Protein AF-A0A3D8GST0-F1 (afdb_monomer_lite)

Radius of gyration: 17.74 Å; chains: 1; bounding box: 41×22×49 Å

Foldseek 3Di:
DVVVVVVLVVLLVVLLVVLLVVLLVVLVPDPCVVVDDPPPVVVVVVVSNVSSNVRSVVSSVVVSVVVVVVVCVVVVVD

InterPro domains:
  IPR009526 Protein of unknown function DUF1146 [PF06612] (17-64)
  IPR009526 Protein of unknown function DUF1146 [TIGR02327] (10-74)

pLDDT: mean 80.47, std 10.79, range [49.53, 90.81]

Sequence (78 aa):
MITDFGVGALVGILVHLVCITMAWWAIQALNFEKLLKANRVLQARVLYILLAIAIGTAVSNFFLDYLLLSRQLPAIFD

Secondary structure (DSSP, 8-state):
-HHHHHHHHHHHHHHHHHHHHHHHHHHHTS-GGGTS-TT-HHHHHHHHHHHHHHHHHHHHHHHHHHHHHHHHGGGG--

Structure (mmCIF, N/CA/C/O backbone):
data_AF-A0A3D8GST0-F1
#
_entry.id   AF-A0A3D8GST0-F1
#
loop_
_atom_site.group_PDB
_atom_site.id
_atom_site.type_symbol
_atom_site.label_atom_id
_atom_site.label_alt_id
_atom_site.label_comp_id
_atom_site.label_asym_id
_atom_site.label_entity_id
_atom_site.label_seq_id
_atom_site.pdbx_PDB_ins_code
_atom_site.Cartn_x
_atom_site.Cartn_y
_atom_site.Cartn_z
_atom_site.occupancy
_atom_site.B_iso_or_equiv
_atom_site.auth_seq_id
_atom_site.auth_comp_id
_atom_site.auth_asym_id
_atom_site.auth_atom_id
_atom_site.pdbx_PDB_model_num
ATOM 1 N N . MET A 1 1 ? 8.786 10.279 -25.380 1.00 49.53 1 MET A N 1
ATOM 2 C CA . MET A 1 1 ? 9.159 10.826 -24.054 1.00 49.53 1 MET A CA 1
ATOM 3 C C . MET A 1 1 ? 7.932 11.091 -23.177 1.00 49.53 1 MET A C 1
ATOM 5 O O . MET A 1 1 ? 7.892 10.527 -22.102 1.00 49.53 1 MET A O 1
ATOM 9 N N . ILE A 1 2 ? 6.893 11.823 -23.611 1.00 52.00 2 ILE A N 1
ATOM 10 C CA . ILE A 1 2 ? 5.673 12.060 -22.791 1.00 52.00 2 ILE A CA 1
ATOM 11 C C . ILE A 1 2 ? 4.856 10.774 -22.528 1.00 52.00 2 ILE A C 1
ATOM 13 O O . ILE A 1 2 ? 4.304 10.599 -21.445 1.00 52.00 2 ILE A O 1
ATOM 17 N N . THR A 1 3 ? 4.824 9.840 -23.483 1.00 56.16 3 THR A N 1
ATOM 18 C CA . THR A 1 3 ? 4.055 8.587 -23.376 1.00 56.16 3 THR A CA 1
ATOM 19 C C . THR A 1 3 ? 4.556 7.664 -22.258 1.00 56.16 3 THR A C 1
ATOM 21 O O . THR A 1 3 ? 3.749 7.011 -21.607 1.00 56.16 3 THR A O 1
ATOM 24 N N . ASP A 1 4 ? 5.864 7.650 -21.984 1.00 62.41 4 ASP A N 1
ATOM 25 C CA 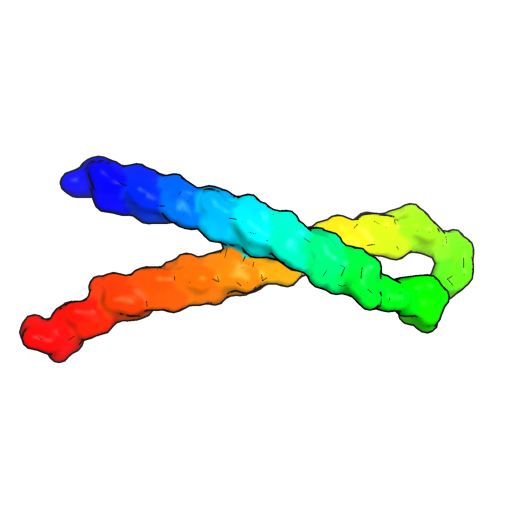. ASP A 1 4 ? 6.472 6.759 -20.982 1.00 62.41 4 ASP A CA 1
ATOM 26 C C . ASP A 1 4 ? 6.184 7.230 -19.546 1.00 62.41 4 ASP A C 1
ATOM 28 O O . ASP A 1 4 ? 5.785 6.448 -18.681 1.00 62.41 4 ASP A O 1
ATOM 32 N N . PHE A 1 5 ? 6.267 8.547 -19.317 1.00 66.88 5 PHE A N 1
ATOM 33 C CA . PHE A 1 5 ? 5.911 9.166 -18.038 1.00 66.88 5 PHE A CA 1
ATOM 34 C C . PHE A 1 5 ? 4.403 9.108 -17.763 1.00 66.88 5 PHE A C 1
ATOM 36 O O . PHE A 1 5 ? 4.000 8.839 -16.632 1.00 66.88 5 PHE A O 1
ATOM 43 N N . GLY A 1 6 ? 3.567 9.307 -18.790 1.00 76.81 6 GLY A N 1
ATOM 44 C CA . GLY A 1 6 ? 2.110 9.223 -18.656 1.00 76.81 6 GLY A CA 1
ATOM 45 C C . GLY A 1 6 ? 1.635 7.816 -18.288 1.00 76.81 6 GLY A C 1
ATOM 46 O O . GLY A 1 6 ? 0.835 7.654 -17.367 1.00 76.81 6 GLY A O 1
ATOM 47 N N . VAL A 1 7 ? 2.176 6.790 -18.952 1.00 80.25 7 VAL A N 1
ATOM 48 C CA . VAL A 1 7 ? 1.863 5.388 -18.636 1.00 80.25 7 VAL A CA 1
ATOM 49 C C . VAL A 1 7 ? 2.406 5.002 -17.257 1.00 80.25 7 VAL A C 1
ATOM 51 O O . VAL A 1 7 ? 1.695 4.351 -16.497 1.00 80.25 7 VAL A O 1
ATOM 54 N N . GLY A 1 8 ? 3.612 5.447 -16.884 1.00 80.75 8 GLY A N 1
ATOM 55 C CA . GLY A 1 8 ? 4.166 5.223 -15.543 1.00 80.75 8 GLY A CA 1
ATOM 56 C C . GLY A 1 8 ? 3.296 5.808 -14.423 1.00 80.75 8 GLY A C 1
ATOM 57 O O . GLY A 1 8 ? 3.004 5.117 -13.448 1.00 80.75 8 GLY A O 1
ATOM 58 N N . ALA A 1 9 ? 2.816 7.043 -14.588 1.00 84.38 9 ALA A N 1
ATOM 59 C CA . ALA A 1 9 ? 1.922 7.686 -13.626 1.00 84.38 9 ALA A CA 1
ATOM 60 C C . ALA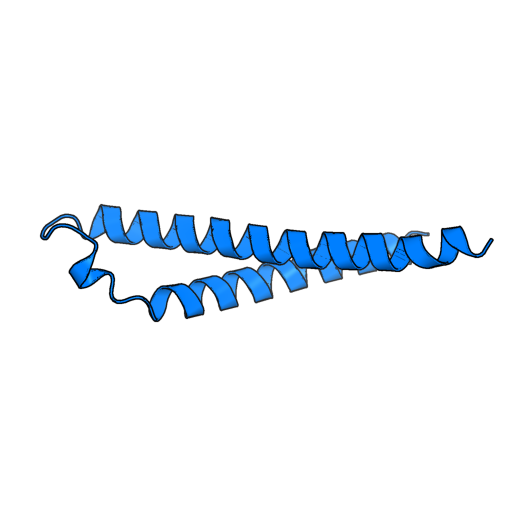 A 1 9 ? 0.555 6.985 -13.538 1.00 84.38 9 ALA A C 1
ATOM 62 O O . ALA A 1 9 ? 0.042 6.771 -12.439 1.00 84.38 9 ALA A O 1
ATOM 63 N N . LEU A 1 10 ? -0.016 6.573 -14.677 1.00 87.19 10 LEU A N 1
ATOM 64 C CA . LEU A 1 10 ? -1.286 5.843 -14.718 1.00 87.19 10 LEU A CA 1
ATOM 65 C C . LEU A 1 10 ? -1.183 4.490 -13.996 1.00 87.19 10 LEU A C 1
ATOM 67 O O . LEU A 1 10 ? -2.047 4.154 -13.187 1.00 87.19 10 LEU A O 1
ATOM 71 N N . VAL A 1 11 ? -0.107 3.737 -14.249 1.00 86.50 11 VAL A N 1
ATOM 72 C CA . VAL A 1 11 ? 0.175 2.471 -13.556 1.00 86.50 11 VAL A CA 1
ATOM 73 C C . VAL A 1 11 ? 0.354 2.710 -12.057 1.00 86.50 11 VAL A C 1
ATOM 75 O O . VAL A 1 11 ? -0.225 1.978 -11.260 1.00 86.50 11 VAL A O 1
ATOM 78 N N . GLY A 1 12 ? 1.068 3.772 -11.668 1.00 86.69 12 GLY A N 1
ATOM 79 C CA . GLY A 1 12 ? 1.214 4.201 -10.274 1.00 86.69 12 GLY A CA 1
ATOM 80 C C . GLY A 1 12 ? -0.118 4.366 -9.547 1.00 86.69 12 GLY A C 1
ATOM 81 O O . GLY A 1 12 ? -0.341 3.754 -8.500 1.00 86.69 12 GLY A O 1
ATOM 82 N N . ILE A 1 13 ? -1.026 5.146 -10.140 1.00 88.25 13 ILE A N 1
ATOM 83 C CA . ILE A 1 13 ? -2.359 5.418 -9.585 1.00 88.25 13 ILE A CA 1
ATOM 84 C C . ILE A 1 13 ? -3.185 4.1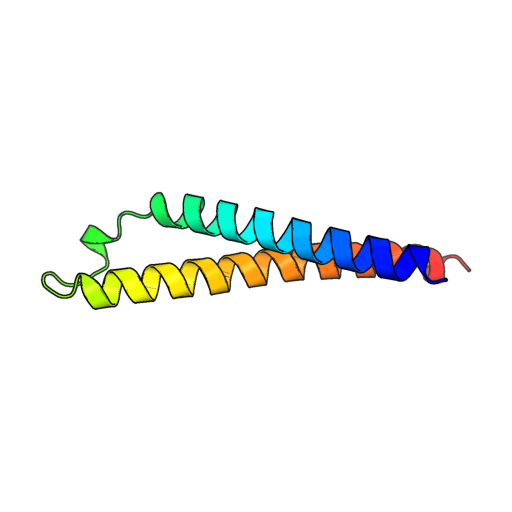30 -9.483 1.00 88.25 13 ILE A C 1
ATOM 86 O O . ILE A 1 13 ? -3.815 3.883 -8.453 1.00 88.25 13 ILE A O 1
ATOM 90 N N . LEU A 1 14 ? -3.174 3.292 -10.524 1.00 90.31 14 LEU A N 1
ATOM 91 C CA . LEU A 1 14 ? -3.925 2.035 -10.527 1.00 90.31 14 LEU A CA 1
ATOM 92 C C . LEU A 1 14 ? -3.414 1.059 -9.462 1.00 90.31 14 LEU A C 1
ATOM 94 O O . LEU A 1 14 ? -4.219 0.495 -8.723 1.00 90.31 14 LEU A O 1
ATOM 98 N N . VAL A 1 15 ? -2.094 0.902 -9.333 1.00 90.12 15 VAL A N 1
ATOM 99 C CA . VAL A 1 15 ? -1.479 0.054 -8.299 1.00 90.12 15 VAL A CA 1
ATOM 100 C C . VAL A 1 15 ? -1.846 0.556 -6.903 1.00 90.12 15 VAL A C 1
ATOM 102 O O . VAL A 1 15 ? -2.224 -0.255 -6.057 1.00 90.12 15 VAL A O 1
ATOM 105 N N . HIS A 1 16 ? -1.818 1.875 -6.680 1.00 86.88 16 HIS A N 1
ATOM 106 C CA . HIS A 1 16 ? -2.245 2.480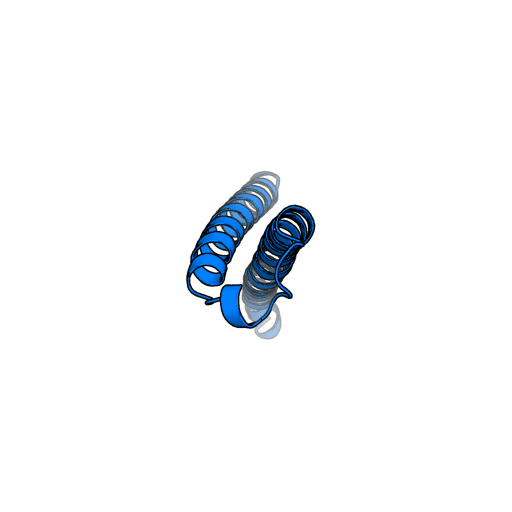 -5.416 1.00 86.88 16 HIS A CA 1
ATOM 107 C C . HIS A 1 16 ? -3.701 2.148 -5.074 1.00 86.88 16 HIS A C 1
ATOM 109 O O . HIS A 1 16 ? -3.988 1.671 -3.976 1.00 86.88 16 HIS A O 1
ATOM 115 N N . LEU A 1 17 ? -4.628 2.337 -6.015 1.00 89.88 17 LEU A N 1
ATOM 116 C CA . LEU A 1 17 ? -6.047 2.048 -5.788 1.00 89.88 17 LEU A CA 1
ATOM 117 C C . LEU A 1 17 ? -6.305 0.558 -5.508 1.00 89.88 17 LEU A C 1
ATOM 119 O O . LEU A 1 17 ? -7.053 0.220 -4.586 1.00 89.88 17 LEU A O 1
ATOM 123 N N . VAL A 1 18 ? -5.663 -0.342 -6.257 1.00 90.81 18 VAL A N 1
ATOM 124 C CA . VAL A 1 18 ? -5.806 -1.793 -6.057 1.00 90.81 18 VAL A CA 1
ATOM 125 C C . VAL A 1 18 ? -5.226 -2.224 -4.708 1.00 90.81 18 VAL A C 1
ATOM 127 O O . VAL A 1 18 ? -5.867 -2.971 -3.973 1.00 90.81 18 VAL A O 1
ATOM 130 N N . CYS A 1 19 ? -4.056 -1.719 -4.319 1.00 90.00 19 CYS A N 1
ATOM 131 C CA . CYS A 1 19 ? -3.461 -2.073 -3.032 1.00 90.00 19 CYS A CA 1
ATOM 132 C C . CYS A 1 19 ? -4.249 -1.511 -1.847 1.00 90.00 19 CYS A C 1
ATOM 134 O O . CYS A 1 19 ? -4.405 -2.209 -0.850 1.00 90.00 19 CYS A O 1
ATOM 136 N N . ILE A 1 20 ? -4.781 -0.286 -1.936 1.00 87.50 20 ILE A N 1
ATOM 137 C CA . ILE A 1 20 ? -5.610 0.293 -0.868 1.00 87.50 20 ILE A CA 1
ATOM 138 C C . ILE A 1 20 ? -6.897 -0.519 -0.687 1.00 87.50 20 ILE A C 1
ATOM 140 O O . ILE A 1 20 ? -7.264 -0.836 0.444 1.00 87.50 20 ILE A O 1
ATOM 144 N N . THR A 1 21 ? -7.570 -0.899 -1.778 1.00 88.38 21 THR A N 1
ATOM 145 C CA . THR A 1 21 ? -8.788 -1.728 -1.701 1.00 88.38 21 THR A CA 1
ATOM 146 C C . THR A 1 21 ? -8.493 -3.127 -1.157 1.00 88.38 21 THR A C 1
ATOM 148 O O . THR A 1 21 ? -9.240 -3.627 -0.315 1.00 88.38 21 THR A O 1
ATOM 151 N N . MET A 1 22 ? -7.366 -3.726 -1.547 1.00 88.88 22 MET A N 1
ATOM 152 C CA . MET A 1 22 ? -6.915 -5.018 -1.029 1.00 88.88 22 MET A CA 1
ATOM 153 C C . MET A 1 22 ? -6.526 -4.948 0.455 1.00 88.88 22 MET A C 1
ATOM 155 O O . MET A 1 22 ? -6.923 -5.816 1.228 1.00 88.88 22 MET A O 1
ATOM 159 N N . ALA A 1 23 ? -5.821 -3.896 0.883 1.00 89.44 23 ALA A N 1
ATOM 160 C CA . ALA A 1 23 ? -5.482 -3.661 2.286 1.00 89.44 23 ALA A CA 1
ATOM 161 C C . ALA A 1 23 ? -6.742 -3.432 3.130 1.00 89.44 23 ALA A C 1
ATOM 163 O O . ALA A 1 23 ? -6.880 -4.002 4.212 1.00 89.44 23 ALA A O 1
ATOM 164 N N . TRP A 1 24 ? -7.699 -2.659 2.610 1.00 84.56 24 TRP A N 1
ATOM 165 C CA . TRP A 1 24 ? -8.993 -2.465 3.255 1.00 84.56 24 TRP A CA 1
ATOM 166 C C . TRP A 1 24 ? -9.755 -3.781 3.419 1.00 84.56 24 TRP A C 1
ATOM 168 O O . TRP A 1 24 ? -10.375 -3.993 4.457 1.00 84.56 24 TRP A O 1
ATOM 178 N N . TRP A 1 25 ? -9.716 -4.668 2.426 1.00 85.88 25 TRP A N 1
ATOM 179 C CA . TRP A 1 25 ? -10.336 -5.989 2.519 1.00 85.88 25 TRP A CA 1
ATOM 180 C C . TRP A 1 25 ? -9.595 -6.914 3.499 1.00 85.88 25 TRP A C 1
ATOM 182 O O . TRP A 1 25 ? -10.227 -7.586 4.310 1.00 85.88 25 TRP A O 1
ATOM 192 N N . ALA A 1 26 ? -8.260 -6.889 3.503 1.00 85.19 26 ALA A N 1
ATOM 193 C CA . ALA A 1 26 ? -7.433 -7.722 4.375 1.00 85.19 26 ALA A CA 1
ATOM 194 C C . ALA A 1 26 ? -7.602 -7.387 5.866 1.00 85.19 26 ALA A C 1
ATOM 196 O O . ALA A 1 26 ? -7.711 -8.285 6.699 1.00 85.19 26 ALA A O 1
ATOM 197 N N . ILE A 1 27 ? -7.668 -6.101 6.220 1.00 84.50 27 ILE A N 1
ATOM 198 C CA . ILE A 1 27 ? -7.837 -5.677 7.622 1.00 84.50 27 ILE A CA 1
ATOM 199 C C . ILE A 1 27 ? -9.222 -6.070 8.150 1.00 84.50 27 ILE A C 1
ATOM 201 O O . ILE A 1 27 ? -9.379 -6.333 9.339 1.00 84.50 27 ILE A O 1
ATOM 205 N N . GLN A 1 28 ? -10.213 -6.186 7.268 1.00 79.00 28 GLN A N 1
ATOM 206 C CA . GLN A 1 28 ? -11.563 -6.631 7.609 1.00 79.00 28 GLN A CA 1
ATOM 207 C C . GLN A 1 28 ? -11.596 -8.081 8.127 1.00 79.00 28 GLN A C 1
ATOM 209 O O . GLN A 1 28 ? -12.492 -8.430 8.890 1.00 79.00 28 GLN A O 1
ATOM 214 N N . ALA A 1 29 ? -10.611 -8.911 7.761 1.00 78.81 29 ALA A N 1
ATOM 215 C CA . ALA A 1 29 ? -10.491 -10.292 8.231 1.00 78.81 29 ALA A CA 1
ATOM 216 C C . ALA A 1 29 ? -9.909 -10.415 9.655 1.00 78.81 29 ALA A C 1
ATOM 218 O O . ALA A 1 29 ? -9.957 -11.488 10.261 1.00 78.81 29 ALA A O 1
ATOM 219 N N . LEU A 1 30 ? -9.343 -9.340 10.209 1.00 75.06 30 LEU A N 1
ATOM 220 C CA . LEU A 1 30 ? -8.778 -9.341 11.555 1.00 75.06 30 LEU A CA 1
ATOM 221 C C . LEU A 1 30 ? -9.888 -9.116 12.594 1.00 75.06 30 LEU A C 1
ATOM 223 O O . LEU A 1 30 ? -10.588 -8.105 12.585 1.00 75.06 30 LEU A O 1
ATOM 227 N N . ASN A 1 31 ? -10.014 -10.043 13.546 1.00 66.62 31 ASN A N 1
ATOM 228 C CA . ASN A 1 31 ? -10.967 -9.952 14.657 1.00 66.62 31 ASN A CA 1
ATOM 229 C C . ASN A 1 31 ? -10.507 -8.941 15.723 1.00 66.62 31 ASN A C 1
ATOM 231 O O . ASN A 1 31 ? -10.042 -9.301 16.808 1.00 66.62 31 ASN A O 1
ATOM 235 N N . PHE A 1 32 ? -10.645 -7.652 15.416 1.00 62.84 32 PHE A N 1
ATOM 236 C CA . PHE A 1 32 ? -10.227 -6.556 16.294 1.00 62.84 32 PHE A CA 1
ATOM 237 C C . PHE A 1 32 ? -11.080 -6.392 17.561 1.00 62.84 32 PHE A C 1
ATOM 239 O O . PHE A 1 32 ? -10.615 -5.742 18.496 1.00 62.84 32 PHE A O 1
ATOM 246 N N . GLU A 1 33 ? -12.257 -7.024 17.656 1.00 60.00 33 GLU A N 1
ATOM 247 C CA . GLU A 1 33 ? -13.039 -7.097 18.907 1.00 60.00 33 GLU A CA 1
ATOM 248 C C . GLU A 1 33 ? -12.241 -7.705 20.069 1.00 60.00 33 GLU A C 1
ATOM 250 O O . GLU A 1 33 ? -12.460 -7.343 21.222 1.00 60.00 33 GLU A O 1
ATOM 255 N N . LYS A 1 34 ? -11.267 -8.581 19.780 1.00 59.78 34 LYS A N 1
ATOM 256 C CA . LYS A 1 34 ? -10.351 -9.116 20.799 1.00 59.78 34 LYS A CA 1
ATOM 257 C C . LYS A 1 34 ? -9.134 -8.231 21.073 1.00 59.78 34 LYS A C 1
ATOM 259 O O . LYS A 1 34 ? -8.523 -8.379 22.127 1.00 59.78 34 LYS A O 1
ATOM 264 N N . LEU A 1 35 ? -8.756 -7.350 20.144 1.00 61.75 35 LEU A N 1
ATOM 265 C CA . LEU A 1 35 ? -7.538 -6.537 20.249 1.00 61.75 35 LEU A CA 1
ATOM 266 C C . LEU A 1 35 ? -7.800 -5.157 20.878 1.00 61.75 35 LEU A C 1
ATOM 268 O O . LEU A 1 35 ? -6.910 -4.580 21.500 1.00 61.75 35 LEU A O 1
ATOM 272 N N . LEU A 1 36 ? -9.008 -4.609 20.719 1.00 61.41 36 LEU A N 1
ATOM 273 C CA . LEU A 1 36 ? -9.365 -3.263 21.167 1.00 61.41 36 LEU A CA 1
ATOM 274 C C . LEU A 1 36 ? -10.244 -3.281 22.422 1.00 61.41 36 LEU A C 1
ATOM 276 O O . LEU A 1 36 ? -11.250 -3.978 22.499 1.00 61.41 36 LEU A O 1
ATOM 280 N N . LYS A 1 37 ? -9.871 -2.451 23.408 1.00 61.66 37 LYS A N 1
ATOM 281 C CA . LYS A 1 37 ? -10.635 -2.240 24.646 1.00 61.66 37 LYS A CA 1
ATOM 282 C C . LYS A 1 37 ? -12.083 -1.852 24.332 1.00 61.66 37 LYS A C 1
ATOM 284 O O . LYS A 1 37 ? -12.329 -0.911 23.571 1.00 61.66 37 LYS A O 1
ATOM 289 N N . ALA A 1 38 ? -13.019 -2.532 24.993 1.00 58.38 38 ALA A N 1
ATOM 290 C CA . ALA A 1 38 ? -14.435 -2.192 24.968 1.00 58.38 38 ALA A CA 1
ATOM 291 C C . ALA A 1 38 ? -14.630 -0.689 25.254 1.00 58.38 38 ALA A C 1
ATOM 293 O O . ALA A 1 38 ? -13.972 -0.131 26.135 1.00 58.38 38 ALA A O 1
ATOM 294 N N . ASN A 1 39 ? -15.538 -0.050 24.506 1.00 64.25 39 ASN A N 1
ATOM 295 C CA . ASN A 1 39 ? -15.962 1.355 24.634 1.00 64.25 39 ASN A CA 1
ATOM 296 C C . ASN A 1 39 ? -15.178 2.439 23.843 1.00 64.25 39 ASN A C 1
ATOM 298 O O . ASN A 1 39 ? -15.407 3.629 24.051 1.00 64.25 39 ASN A O 1
ATOM 302 N N . ARG A 1 40 ? -14.289 2.084 22.896 1.00 73.38 40 ARG A N 1
ATOM 303 C CA . ARG A 1 40 ? -13.587 3.055 22.010 1.00 73.38 40 ARG A CA 1
ATOM 304 C C . ARG A 1 40 ? -13.816 2.804 20.505 1.00 73.38 40 ARG A C 1
ATOM 306 O O . ARG A 1 40 ? -12.879 2.830 19.711 1.00 73.38 40 ARG A O 1
ATOM 313 N N . VAL A 1 41 ? -15.073 2.606 20.094 1.00 75.56 41 VAL A N 1
ATOM 314 C CA . VAL A 1 41 ? -15.456 2.255 18.704 1.00 75.56 41 VAL A CA 1
ATOM 315 C C . VAL A 1 41 ? -14.990 3.294 17.669 1.00 75.56 41 VAL A C 1
ATOM 317 O O . VAL A 1 41 ? -14.494 2.932 16.605 1.00 75.56 41 VAL A O 1
ATOM 320 N N . LEU A 1 42 ? -15.080 4.591 17.989 1.00 78.31 42 LEU A N 1
ATOM 321 C CA . LEU A 1 42 ? -14.624 5.665 17.094 1.00 78.31 42 LEU A CA 1
ATOM 322 C C . LEU A 1 42 ? -13.106 5.638 16.866 1.00 78.31 42 LEU A C 1
ATOM 324 O O . LEU A 1 42 ? -12.656 5.734 15.728 1.00 78.31 42 LEU A O 1
ATOM 328 N N . GLN A 1 43 ? -12.314 5.462 17.928 1.00 79.31 43 GLN A N 1
ATOM 329 C CA . GLN A 1 43 ? -10.853 5.382 17.813 1.00 79.31 43 GLN A CA 1
ATOM 330 C C . GLN A 1 43 ? -10.423 4.122 17.058 1.00 79.31 43 GLN A C 1
ATOM 332 O O . GLN A 1 43 ? -9.534 4.203 16.216 1.00 79.31 43 GLN A O 1
ATOM 337 N N . ALA A 1 44 ? -11.097 2.991 17.296 1.00 82.06 44 ALA A N 1
ATOM 338 C CA . ALA A 1 44 ? -10.883 1.753 16.549 1.00 82.06 44 ALA A CA 1
ATOM 339 C C . ALA A 1 44 ? -11.094 1.959 15.041 1.00 82.06 44 ALA A C 1
ATOM 341 O O . ALA A 1 44 ? -10.273 1.543 14.227 1.00 82.06 44 ALA A O 1
ATOM 342 N N . ARG A 1 45 ? -12.176 2.653 14.667 1.00 80.25 45 ARG A N 1
ATOM 343 C CA . ARG A 1 45 ? -12.523 2.904 13.265 1.00 80.25 45 ARG A CA 1
ATOM 344 C C . ARG A 1 45 ? -11.539 3.850 12.574 1.00 80.25 45 ARG A C 1
ATOM 346 O O . ARG A 1 45 ? -11.196 3.621 11.421 1.00 80.25 45 ARG A O 1
ATOM 353 N N . VAL A 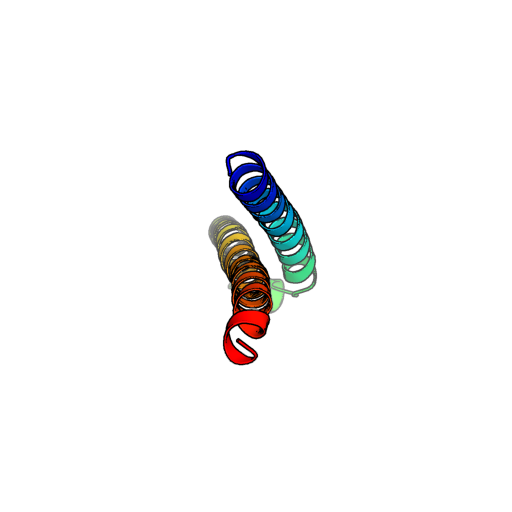1 46 ? -11.048 4.879 13.265 1.00 86.12 46 VAL A N 1
ATOM 354 C CA . VAL A 1 46 ? -9.996 5.758 12.720 1.00 86.12 46 VAL A CA 1
ATOM 355 C C . VAL A 1 46 ? -8.684 4.991 12.547 1.00 86.12 46 VAL A C 1
ATOM 357 O O . VAL A 1 46 ? -8.051 5.089 11.499 1.00 86.12 46 VAL A O 1
ATOM 360 N N . LEU A 1 47 ? -8.305 4.178 13.537 1.00 84.94 47 LEU A N 1
ATOM 361 C CA . LEU A 1 47 ? -7.099 3.352 13.477 1.00 84.94 47 LEU A CA 1
ATOM 362 C C . LEU A 1 47 ? -7.157 2.348 12.314 1.00 84.94 47 LEU A C 1
ATOM 364 O O . LEU A 1 47 ? -6.151 2.140 11.645 1.00 84.94 47 LEU A O 1
ATOM 368 N N . TYR A 1 48 ? -8.341 1.803 12.020 1.00 81.25 48 TYR A N 1
ATOM 369 C CA . TYR A 1 48 ? -8.586 0.940 10.862 1.00 81.25 48 TYR A CA 1
ATOM 370 C C . TYR A 1 48 ? -8.286 1.646 9.538 1.00 81.25 48 TYR A C 1
ATOM 372 O O . TYR A 1 48 ? -7.553 1.119 8.705 1.00 81.25 48 TYR A O 1
ATOM 380 N N . ILE A 1 49 ? -8.831 2.851 9.350 1.00 84.50 49 ILE A N 1
ATOM 381 C CA . ILE A 1 49 ? -8.627 3.633 8.124 1.00 84.50 49 ILE A CA 1
ATOM 382 C C . ILE A 1 49 ? -7.141 3.959 7.957 1.00 84.50 49 ILE A C 1
ATOM 384 O O . ILE A 1 49 ? -6.592 3.799 6.869 1.00 84.50 49 ILE A O 1
ATOM 388 N N . LEU A 1 50 ? -6.473 4.358 9.043 1.00 87.50 50 LEU A N 1
ATOM 389 C CA . LEU A 1 50 ? -5.041 4.650 9.024 1.00 87.50 50 LEU A CA 1
ATOM 390 C C . LEU A 1 50 ? -4.200 3.412 8.698 1.00 87.50 50 LEU A C 1
ATOM 392 O O . LEU A 1 50 ? -3.293 3.511 7.877 1.00 87.50 50 LEU A O 1
ATOM 396 N N . LEU A 1 51 ? -4.514 2.250 9.278 1.00 86.94 51 LEU A N 1
ATOM 397 C CA . LEU A 1 51 ? -3.844 0.986 8.955 1.00 86.94 51 LEU A CA 1
ATOM 398 C C . LEU A 1 51 ? -4.060 0.585 7.495 1.00 86.94 51 LEU A C 1
ATOM 400 O O . LEU A 1 51 ? -3.109 0.171 6.840 1.00 86.94 51 LEU A O 1
ATOM 404 N N . ALA A 1 52 ? -5.276 0.744 6.970 1.00 87.12 52 ALA A N 1
ATOM 405 C CA . ALA A 1 52 ? -5.589 0.434 5.576 1.00 87.12 52 ALA A CA 1
ATOM 406 C C . ALA A 1 52 ? -4.778 1.295 4.612 1.00 87.12 52 ALA A C 1
ATOM 408 O O . ALA A 1 52 ? -4.206 0.773 3.659 1.00 87.12 52 ALA A O 1
ATOM 409 N N . ILE A 1 53 ? -4.676 2.594 4.893 1.00 87.44 53 ILE A N 1
ATOM 410 C CA . ILE A 1 53 ? -3.876 3.517 4.087 1.00 87.44 53 ILE A CA 1
ATOM 411 C C . ILE A 1 53 ? -2.384 3.203 4.237 1.00 87.44 53 ILE A C 1
ATOM 413 O O . ILE A 1 53 ? -1.680 3.138 3.237 1.00 87.44 53 ILE A O 1
ATOM 417 N N . ALA A 1 54 ? -1.892 2.970 5.456 1.00 89.38 54 ALA A N 1
ATOM 418 C CA . ALA A 1 54 ? -0.480 2.677 5.697 1.00 89.38 54 ALA A CA 1
ATOM 419 C C . ALA A 1 54 ? -0.034 1.387 4.991 1.00 89.38 54 ALA A C 1
ATOM 421 O O . ALA A 1 54 ? 0.966 1.392 4.275 1.00 89.38 54 ALA A O 1
ATOM 422 N N . ILE A 1 55 ? -0.800 0.303 5.146 1.00 89.06 55 ILE A N 1
ATOM 423 C CA . ILE A 1 55 ? -0.518 -0.986 4.502 1.00 89.06 55 ILE A CA 1
ATOM 424 C C . ILE A 1 55 ? -0.701 -0.868 2.988 1.00 89.06 55 ILE A C 1
ATOM 426 O O . ILE A 1 55 ? 0.179 -1.282 2.239 1.00 89.06 55 ILE A O 1
ATOM 430 N N . GLY A 1 56 ? -1.800 -0.263 2.528 1.00 89.56 56 GLY A N 1
ATOM 431 C CA . GLY A 1 56 ? -2.070 -0.066 1.105 1.00 89.56 56 GLY A CA 1
ATOM 432 C C . GLY A 1 56 ? -0.948 0.700 0.406 1.00 89.56 56 GLY A C 1
ATOM 433 O O . GLY A 1 56 ? -0.441 0.246 -0.618 1.00 89.56 56 GLY A O 1
ATOM 434 N N . THR A 1 57 ? -0.493 1.810 0.989 1.00 88.94 57 THR A N 1
ATOM 435 C CA . THR A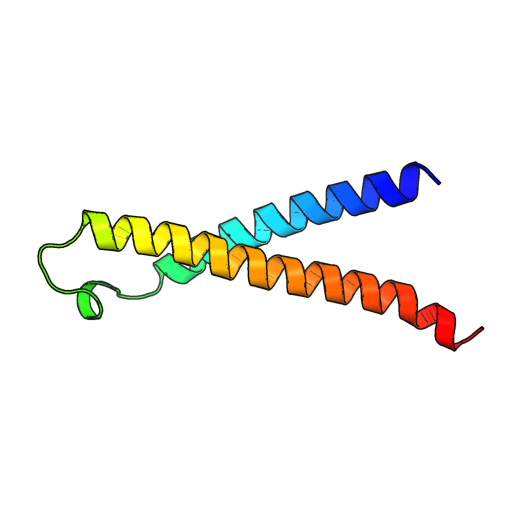 1 57 ? 0.627 2.602 0.459 1.00 88.94 57 THR A CA 1
ATOM 436 C C . THR A 1 57 ? 1.943 1.826 0.498 1.00 88.94 57 THR A C 1
ATOM 438 O O . THR A 1 57 ? 2.674 1.836 -0.487 1.00 88.94 57 THR A O 1
ATOM 441 N N . ALA A 1 58 ? 2.240 1.103 1.584 1.00 89.56 58 ALA A N 1
ATOM 442 C CA . ALA A 1 58 ? 3.463 0.302 1.682 1.00 89.56 58 ALA A CA 1
ATOM 443 C C . ALA A 1 58 ? 3.532 -0.790 0.600 1.00 89.56 58 ALA A C 1
ATOM 445 O O . ALA A 1 58 ? 4.551 -0.924 -0.075 1.00 89.56 58 ALA A O 1
ATOM 446 N N . VAL A 1 59 ? 2.436 -1.528 0.387 1.00 89.94 59 VAL A N 1
ATOM 447 C CA . VAL A 1 59 ? 2.352 -2.559 -0.662 1.00 89.94 59 VAL A CA 1
ATOM 448 C C . VAL A 1 59 ? 2.438 -1.928 -2.052 1.00 89.94 59 VAL A C 1
ATOM 450 O O . VAL A 1 59 ? 3.116 -2.458 -2.930 1.00 89.94 59 VAL A O 1
ATOM 453 N N . SER A 1 60 ? 1.814 -0.768 -2.250 1.00 90.62 60 SER A N 1
ATOM 454 C CA . SER A 1 60 ? 1.887 -0.063 -3.531 1.00 90.62 60 SER A CA 1
ATOM 455 C C . SER A 1 60 ? 3.303 0.381 -3.870 1.00 90.62 60 SER A C 1
ATOM 457 O O . SER A 1 60 ? 3.757 0.170 -4.992 1.00 90.62 60 SER A O 1
ATOM 459 N N . ASN A 1 61 ? 4.003 0.978 -2.903 1.00 89.88 61 ASN A N 1
ATOM 460 C CA . ASN A 1 61 ? 5.386 1.410 -3.075 1.00 89.88 61 ASN A CA 1
ATOM 461 C C . ASN A 1 61 ? 6.288 0.217 -3.376 1.00 89.88 61 ASN A C 1
ATOM 463 O O . ASN A 1 61 ? 7.058 0.283 -4.324 1.00 89.88 61 ASN A O 1
ATOM 467 N N . PHE A 1 62 ? 6.108 -0.906 -2.672 1.00 89.81 62 PHE A N 1
ATOM 468 C CA . PHE A 1 62 ? 6.834 -2.140 -2.972 1.00 89.81 62 PHE A CA 1
ATOM 469 C C . PHE A 1 62 ? 6.677 -2.566 -4.440 1.00 89.81 62 PHE A C 1
ATOM 471 O O . PHE A 1 62 ? 7.664 -2.872 -5.105 1.00 89.81 62 PHE A O 1
ATOM 478 N N . PHE A 1 63 ? 5.451 -2.546 -4.974 1.00 88.56 63 PHE A N 1
ATOM 479 C CA . PHE A 1 63 ? 5.203 -2.885 -6.377 1.00 88.56 63 PHE A CA 1
ATOM 480 C C . PHE A 1 63 ? 5.839 -1.893 -7.355 1.00 88.56 63 PHE A C 1
ATOM 482 O O . PHE A 1 63 ? 6.409 -2.315 -8.361 1.00 88.56 63 PHE A O 1
ATOM 489 N N . LEU A 1 64 ? 5.738 -0.589 -7.088 1.00 87.00 64 LEU A N 1
ATOM 490 C CA . LEU A 1 64 ? 6.293 0.439 -7.971 1.00 87.00 64 LEU A CA 1
ATOM 491 C C . LEU A 1 64 ? 7.819 0.441 -7.966 1.00 87.00 64 LEU A C 1
ATOM 493 O O . LEU A 1 64 ? 8.421 0.512 -9.038 1.00 87.00 64 LEU A O 1
ATOM 497 N N . ASP A 1 65 ? 8.432 0.285 -6.796 1.00 88.50 65 ASP A N 1
ATOM 498 C CA . ASP A 1 65 ? 9.878 0.154 -6.654 1.00 88.50 65 ASP A CA 1
ATOM 499 C C . ASP A 1 65 ? 10.368 -1.106 -7.368 1.00 88.50 65 ASP A C 1
ATOM 501 O O . ASP A 1 65 ? 11.316 -1.046 -8.147 1.00 88.50 65 ASP A O 1
ATOM 505 N N . TYR A 1 66 ? 9.676 -2.237 -7.202 1.00 86.69 66 TYR A N 1
ATOM 506 C CA . TYR A 1 66 ? 10.009 -3.468 -7.916 1.00 86.69 66 TYR A CA 1
ATOM 507 C C . TYR A 1 66 ? 9.933 -3.298 -9.440 1.00 86.69 66 TYR A C 1
ATOM 509 O O . TYR A 1 66 ? 10.813 -3.765 -10.168 1.00 86.69 66 TYR A O 1
ATOM 517 N N . LEU A 1 67 ? 8.912 -2.594 -9.937 1.00 86.25 67 LEU A N 1
ATOM 518 C CA . LEU A 1 67 ? 8.769 -2.291 -11.360 1.00 86.25 67 LEU A CA 1
ATOM 519 C C . LEU A 1 67 ? 9.899 -1.378 -11.863 1.00 86.25 67 LEU A C 1
ATOM 521 O O . LEU A 1 67 ? 10.415 -1.585 -12.962 1.00 86.25 67 LEU A O 1
ATOM 525 N N . LEU A 1 68 ? 10.301 -0.388 -11.062 1.00 85.38 68 LEU A N 1
ATOM 526 C CA . LEU A 1 68 ? 11.405 0.519 -11.368 1.00 85.38 68 LEU A CA 1
ATOM 527 C C . LEU A 1 68 ? 12.743 -0.227 -11.418 1.00 85.38 68 LEU A C 1
ATOM 529 O O . LEU A 1 68 ? 13.464 -0.105 -12.406 1.00 85.38 68 LEU A O 1
ATOM 533 N N . LEU A 1 69 ? 13.039 -1.044 -10.404 1.00 85.44 69 LEU A N 1
ATOM 534 C CA . LEU A 1 69 ? 14.216 -1.914 -10.375 1.00 85.44 69 LEU A CA 1
ATOM 535 C C . LEU A 1 69 ? 14.237 -2.857 -11.586 1.00 85.44 69 LEU A C 1
ATOM 537 O O . LEU A 1 69 ? 15.264 -3.000 -12.245 1.00 85.44 69 LEU A O 1
ATOM 541 N N . SER A 1 70 ? 13.089 -3.440 -11.939 1.00 85.19 70 SER A N 1
ATOM 542 C CA . SER A 1 70 ? 12.967 -4.320 -13.109 1.00 85.19 70 SER A CA 1
ATOM 543 C C . SER A 1 70 ? 13.264 -3.593 -14.424 1.00 85.19 70 SER A C 1
ATOM 545 O O . SER A 1 70 ? 13.866 -4.171 -15.323 1.00 85.19 70 SER A O 1
ATOM 547 N N . ARG A 1 71 ? 12.888 -2.313 -14.538 1.00 83.62 71 ARG A N 1
ATOM 548 C CA . ARG A 1 71 ? 13.227 -1.463 -15.694 1.00 83.62 71 ARG A CA 1
ATOM 549 C C . ARG A 1 71 ? 14.698 -1.058 -15.742 1.00 83.62 71 ARG A C 1
ATOM 551 O O . ARG A 1 71 ? 15.172 -0.699 -16.813 1.00 83.62 71 ARG A O 1
ATOM 558 N N . GLN A 1 72 ? 15.402 -1.098 -14.614 1.00 83.25 72 GLN A N 1
ATOM 559 C CA . GLN A 1 72 ? 16.831 -0.790 -14.523 1.00 83.25 72 GLN A CA 1
ATOM 560 C C . GLN A 1 72 ? 17.719 -2.018 -14.774 1.00 83.25 72 GLN A C 1
ATOM 562 O O . GLN A 1 72 ? 18.866 -1.847 -15.168 1.00 83.25 72 GLN A O 1
ATOM 567 N N . LEU A 1 73 ? 17.201 -3.246 -14.622 1.00 83.69 73 LEU A N 1
ATOM 568 C CA . LEU A 1 73 ? 17.935 -4.491 -14.912 1.00 83.69 73 LEU A CA 1
ATOM 569 C C . LEU A 1 73 ? 18.599 -4.545 -16.304 1.00 83.69 73 LEU A C 1
ATOM 571 O O . LEU A 1 73 ? 19.722 -5.034 -16.386 1.00 83.69 73 LEU A O 1
ATOM 575 N N . PRO A 1 74 ? 17.978 -4.060 -17.397 1.00 84.88 74 PRO A N 1
ATOM 576 C CA . PRO A 1 74 ? 18.621 -4.042 -18.708 1.00 84.88 74 PRO A CA 1
ATOM 577 C C . PRO A 1 74 ? 19.905 -3.202 -18.752 1.00 84.88 74 PRO A C 1
ATOM 579 O O . PRO A 1 74 ? 20.797 -3.529 -19.521 1.00 84.88 74 PRO A O 1
ATOM 582 N N . ALA A 1 75 ? 20.035 -2.176 -17.901 1.00 81.56 75 ALA A N 1
ATOM 583 C CA . ALA A 1 75 ? 21.196 -1.280 -17.880 1.00 81.56 75 ALA A CA 1
ATOM 584 C C . ALA A 1 75 ? 22.489 -1.944 -17.373 1.00 81.56 75 ALA A C 1
ATOM 586 O O . ALA A 1 75 ? 23.547 -1.330 -17.423 1.00 81.56 75 ALA A O 1
ATOM 587 N N . ILE A 1 76 ? 22.409 -3.170 -16.844 1.00 84.06 76 ILE A N 1
ATOM 588 C CA . ILE A 1 76 ? 23.570 -3.948 -16.388 1.00 84.06 76 ILE A CA 1
ATOM 589 C C . ILE A 1 76 ? 24.164 -4.791 -17.531 1.00 84.06 76 ILE A C 1
ATOM 591 O O . ILE A 1 76 ? 25.275 -5.299 -17.409 1.00 84.06 76 ILE A O 1
ATOM 595 N N . PHE A 1 77 ? 23.404 -4.997 -18.610 1.00 82.44 77 PHE A N 1
ATOM 596 C CA . PHE A 1 77 ? 23.806 -5.810 -19.762 1.00 82.44 77 PHE A CA 1
ATOM 597 C C . PHE A 1 77 ? 24.325 -4.967 -20.939 1.00 82.44 77 PHE A C 1
ATOM 599 O O . PHE A 1 77 ? 24.614 -5.539 -21.991 1.00 82.44 77 PHE A O 1
ATOM 606 N N . ASP A 1 78 ? 24.417 -3.647 -20.750 1.00 58.88 78 ASP A N 1
ATOM 607 C CA . ASP A 1 78 ? 24.973 -2.652 -21.680 1.00 58.88 78 ASP A CA 1
ATOM 608 C C . ASP A 1 78 ? 26.428 -2.302 -21.307 1.00 58.88 78 ASP A C 1
ATOM 610 O O . ASP A 1 78 ? 26.734 -2.261 -20.089 1.00 58.88 78 ASP A O 1
#

Organism: NCBI:txid2259171